Protein AF-A0A183D7D9-F1 (afdb_monomer)

Mean predicted aligned error: 14.36 Å

Foldseek 3Di:
DPPPVVVLVVLLPLVVLLVLLLVLVCVLDVPPNPDPVVSVVSVCLCVPPCNSPNSSVLVVCCVVPNDVVSSVVSSVSVVVSVVVVPPPPPPPVVPPPDDDPPDDPPPDDDD

Sequence (111 aa):
MTSFFSWLFTSFTNNTGRQMVGNYLEKIDPSSARSASRRALIDEFVAETLRPDGLFLLRLVQANSGDIVTCELIATLWRRFYAARIPPSYITEPLLPAK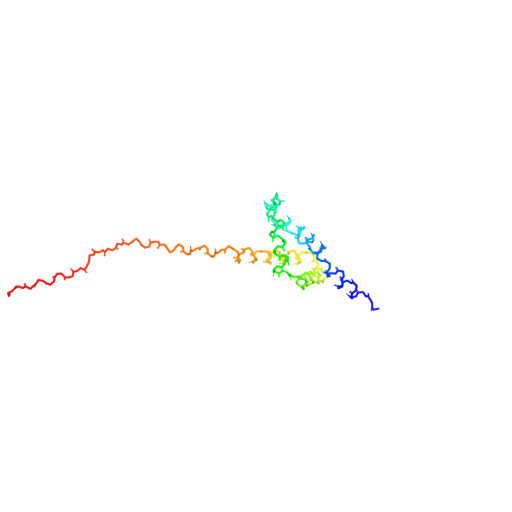DKRMAPVIESGL

Structure (mmCIF, N/CA/C/O backbone):
data_AF-A0A183D7D9-F1
#
_entry.id   AF-A0A183D7D9-F1
#
loop_
_atom_site.group_PDB
_atom_site.id
_atom_site.type_symbol
_atom_site.label_atom_id
_atom_site.label_alt_id
_atom_site.label_comp_id
_atom_site.label_asym_id
_atom_site.label_entity_id
_atom_site.label_seq_id
_atom_site.pdbx_PDB_ins_code
_atom_site.Cartn_x
_atom_site.Cartn_y
_atom_site.Cartn_z
_atom_site.occupancy
_atom_site.B_iso_or_equiv
_atom_site.auth_seq_id
_atom_site.auth_comp_id
_atom_site.auth_asym_id
_atom_site.auth_atom_id
_atom_site.pdbx_PDB_model_num
ATOM 1 N N . MET A 1 1 ? 27.851 6.087 -8.304 1.00 49.09 1 MET A N 1
ATOM 2 C CA . MET A 1 1 ? 27.263 5.227 -7.251 1.00 49.09 1 MET A CA 1
ATOM 3 C C . MET A 1 1 ? 26.367 6.065 -6.331 1.00 49.09 1 MET A C 1
ATOM 5 O O . MET A 1 1 ? 26.698 6.269 -5.175 1.00 49.09 1 MET A O 1
ATOM 9 N N . THR A 1 2 ? 25.248 6.596 -6.833 1.00 47.53 2 THR A N 1
ATOM 10 C CA . THR A 1 2 ? 24.351 7.488 -6.055 1.00 47.53 2 THR A CA 1
ATOM 11 C C . THR A 1 2 ? 22.869 7.234 -6.367 1.00 47.53 2 THR A C 1
ATOM 13 O O . THR A 1 2 ? 22.026 8.116 -6.229 1.00 47.53 2 THR A O 1
ATOM 16 N N . SER A 1 3 ? 22.531 6.018 -6.806 1.00 61.59 3 SER A N 1
ATOM 17 C CA . SER A 1 3 ? 21.162 5.675 -7.227 1.00 61.59 3 SER A CA 1
ATOM 18 C C . SER A 1 3 ? 20.417 4.837 -6.188 1.00 61.59 3 SER A C 1
ATOM 20 O O . SER A 1 3 ? 19.252 5.097 -5.922 1.00 61.59 3 SER A O 1
ATOM 22 N N . PHE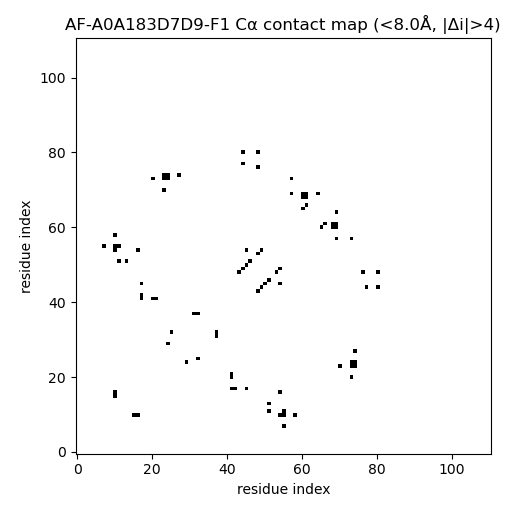 A 1 4 ? 21.080 3.877 -5.534 1.00 59.91 4 PHE A N 1
ATOM 23 C CA . PHE A 1 4 ? 20.411 3.024 -4.544 1.00 59.91 4 PHE A CA 1
ATOM 24 C C . PHE A 1 4 ? 19.810 3.835 -3.395 1.00 59.91 4 PHE A C 1
ATOM 26 O O . PHE A 1 4 ? 18.649 3.643 -3.062 1.00 59.91 4 PHE A O 1
ATOM 33 N N . PHE A 1 5 ? 20.559 4.797 -2.851 1.00 59.00 5 PHE A N 1
ATOM 34 C CA . PHE A 1 5 ? 20.089 5.609 -1.730 1.00 59.00 5 PHE A CA 1
ATOM 35 C C . PHE A 1 5 ? 19.029 6.642 -2.121 1.00 59.00 5 PHE A C 1
ATOM 37 O O . PHE A 1 5 ? 18.149 6.917 -1.319 1.00 59.00 5 PHE A O 1
ATOM 44 N N . SER A 1 6 ? 19.054 7.182 -3.343 1.00 59.16 6 SER A N 1
ATOM 45 C CA . SER A 1 6 ? 18.041 8.145 -3.802 1.00 59.16 6 SER A CA 1
ATOM 46 C C . SER A 1 6 ? 16.692 7.472 -4.082 1.00 59.16 6 SER A C 1
ATOM 48 O O . SER A 1 6 ? 15.647 8.032 -3.744 1.00 59.16 6 SER A O 1
ATOM 50 N N . TRP A 1 7 ? 16.699 6.231 -4.578 1.00 54.84 7 TRP A 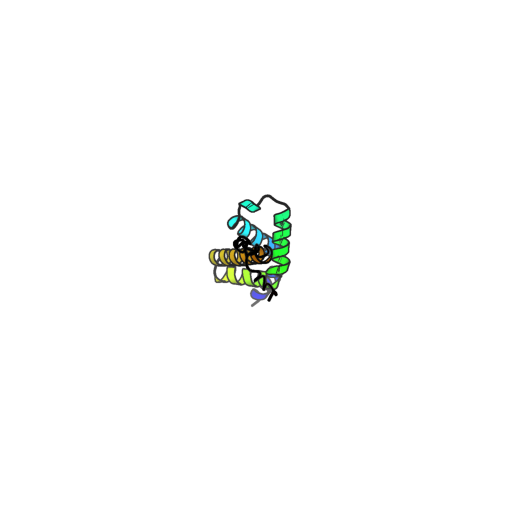N 1
ATOM 51 C CA . TRP A 1 7 ? 15.499 5.388 -4.628 1.00 54.84 7 TRP A CA 1
ATOM 52 C C . TRP A 1 7 ? 15.066 4.905 -3.240 1.00 54.84 7 TRP A C 1
ATOM 54 O O . TRP A 1 7 ? 13.875 4.934 -2.943 1.00 54.84 7 TRP A O 1
ATOM 64 N N . LEU A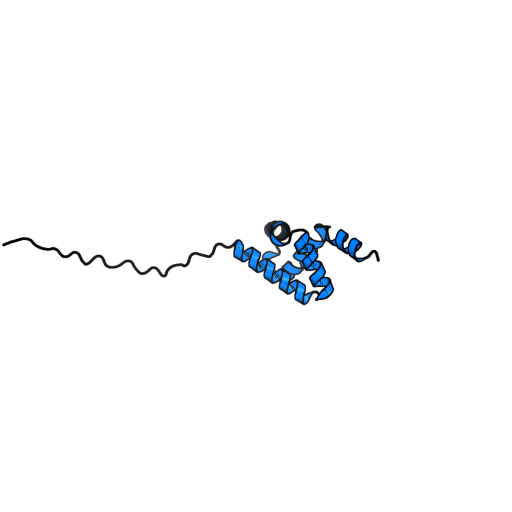 1 8 ? 16.009 4.540 -2.365 1.00 61.69 8 LEU A N 1
ATOM 65 C CA . LEU A 1 8 ? 15.736 4.141 -0.978 1.00 61.69 8 LEU A CA 1
ATOM 66 C C . LEU A 1 8 ? 15.042 5.265 -0.189 1.00 61.69 8 LEU A C 1
ATOM 68 O O . LEU A 1 8 ? 14.056 5.018 0.499 1.00 61.69 8 LEU A O 1
ATOM 72 N N . PHE A 1 9 ? 15.495 6.511 -0.355 1.00 57.84 9 PHE A N 1
ATOM 73 C CA . PHE A 1 9 ? 14.906 7.688 0.291 1.00 57.84 9 PHE A CA 1
ATOM 74 C C . PHE A 1 9 ? 13.575 8.109 -0.343 1.00 57.84 9 PHE A C 1
ATOM 76 O O . PHE A 1 9 ? 12.646 8.503 0.357 1.00 57.84 9 PHE A O 1
ATOM 83 N N . THR A 1 10 ? 13.435 7.966 -1.665 1.00 59.09 10 THR A N 1
ATOM 84 C CA . THR A 1 10 ? 12.143 8.157 -2.347 1.00 59.09 10 THR A CA 1
ATOM 85 C C . THR A 1 10 ? 11.119 7.123 -1.874 1.00 59.09 10 THR A C 1
ATOM 87 O O . THR A 1 10 ? 9.953 7.454 -1.662 1.00 59.09 10 THR A O 1
ATOM 90 N N . SER A 1 11 ? 11.553 5.886 -1.622 1.00 52.00 11 SER A N 1
ATOM 91 C CA . SER A 1 11 ? 10.716 4.813 -1.081 1.00 52.00 11 SER A CA 1
ATOM 92 C C . SER A 1 11 ? 10.252 5.077 0.356 1.00 52.00 11 SER A C 1
ATOM 94 O O . SER A 1 11 ? 9.238 4.524 0.774 1.00 52.00 11 SER A O 1
ATOM 96 N N . PHE A 1 12 ? 10.938 5.966 1.081 1.00 56.66 12 PHE A N 1
ATOM 97 C CA . PHE A 1 12 ? 10.544 6.454 2.405 1.00 56.66 12 PHE A CA 1
ATOM 98 C C . PHE A 1 12 ? 9.329 7.405 2.362 1.00 56.66 12 PHE A C 1
ATOM 100 O O . PHE A 1 12 ? 8.726 7.699 3.395 1.00 56.66 12 PHE A O 1
ATOM 107 N N . THR A 1 13 ? 8.918 7.883 1.179 1.00 54.19 13 THR A N 1
ATOM 108 C CA . THR A 1 13 ? 7.721 8.724 1.041 1.00 54.19 13 THR A CA 1
ATOM 109 C C . THR A 1 13 ? 6.446 7.869 1.066 1.00 54.19 13 THR A C 1
ATOM 111 O O . THR A 1 13 ? 5.998 7.312 0.062 1.00 54.19 13 THR A O 1
ATOM 114 N N . ASN A 1 14 ? 5.819 7.796 2.245 1.00 57.28 14 ASN A N 1
ATOM 115 C CA . ASN A 1 14 ? 4.569 7.066 2.529 1.00 57.28 14 ASN A CA 1
ATOM 116 C C . ASN A 1 14 ? 3.439 7.270 1.495 1.00 57.28 14 ASN A C 1
ATOM 118 O O . ASN A 1 14 ? 2.575 6.405 1.332 1.00 57.28 14 ASN A O 1
ATOM 122 N N . ASN A 1 15 ? 3.429 8.397 0.779 1.00 58.72 15 ASN A N 1
ATOM 123 C CA . ASN A 1 15 ? 2.347 8.765 -0.133 1.00 58.72 15 ASN A CA 1
ATOM 124 C C . ASN A 1 15 ? 2.354 7.970 -1.455 1.00 58.72 15 ASN A C 1
ATOM 126 O O . ASN A 1 15 ? 1.299 7.672 -2.015 1.00 58.72 15 ASN A O 1
ATOM 130 N N . THR A 1 16 ? 3.531 7.564 -1.939 1.00 64.00 16 THR A N 1
ATOM 131 C CA . THR A 1 16 ? 3.666 6.760 -3.171 1.00 64.00 16 THR A CA 1
ATOM 132 C C . THR A 1 16 ? 3.344 5.287 -2.903 1.00 64.00 16 THR A C 1
ATOM 134 O O . THR A 1 16 ? 2.834 4.568 -3.763 1.00 64.00 16 THR A O 1
ATOM 137 N N . GLY A 1 17 ? 3.621 4.824 -1.683 1.00 66.38 17 GLY A N 1
ATOM 138 C CA . GLY A 1 17 ? 3.275 3.489 -1.204 1.00 66.38 17 GLY A CA 1
ATOM 139 C C . GLY A 1 17 ? 1.773 3.236 -1.148 1.00 66.38 17 GLY A C 1
ATOM 140 O O . GLY A 1 17 ? 1.287 2.231 -1.664 1.00 66.38 17 GLY A O 1
ATOM 141 N N . ARG A 1 18 ? 1.033 4.199 -0.591 1.00 70.75 18 ARG A N 1
ATOM 142 C CA . ARG A 1 18 ? -0.434 4.167 -0.512 1.00 70.75 18 ARG A CA 1
ATOM 143 C C . ARG A 1 18 ? -1.096 4.078 -1.882 1.00 70.75 18 ARG A C 1
ATOM 145 O O . ARG A 1 18 ? -1.993 3.263 -2.061 1.00 70.75 18 ARG A O 1
ATOM 152 N N . GLN A 1 19 ? -0.626 4.863 -2.851 1.00 73.06 19 GLN A N 1
ATOM 153 C CA . GLN A 1 19 ? -1.148 4.818 -4.222 1.00 73.06 19 GLN A CA 1
ATOM 154 C C . GLN A 1 19 ? -0.891 3.462 -4.885 1.00 73.06 19 GLN A C 1
ATOM 156 O O . GLN A 1 19 ? -1.784 2.901 -5.510 1.00 73.06 19 GLN A O 1
ATOM 161 N N . MET A 1 20 ? 0.302 2.893 -4.692 1.00 73.25 20 MET A N 1
ATOM 162 C CA . MET A 1 20 ? 0.629 1.571 -5.222 1.00 73.25 20 MET A CA 1
ATOM 163 C C . MET A 1 20 ? -0.303 0.500 -4.650 1.00 73.25 20 MET A C 1
ATOM 165 O O . MET A 1 20 ? -0.967 -0.209 -5.401 1.00 73.25 20 MET A O 1
ATOM 169 N N . VAL A 1 21 ? -0.395 0.420 -3.323 1.00 78.25 21 VAL A N 1
ATOM 170 C CA . VAL A 1 21 ? -1.241 -0.555 -2.627 1.00 78.25 21 VAL A CA 1
ATOM 171 C C . VAL A 1 21 ? -2.717 -0.353 -2.981 1.00 78.25 21 VAL A C 1
ATOM 173 O O . VAL A 1 21 ? -3.408 -1.330 -3.254 1.00 78.25 21 VAL A O 1
ATOM 176 N N . GLY A 1 22 ? -3.184 0.895 -3.079 1.00 78.44 22 GLY A N 1
ATOM 177 C CA . GLY A 1 22 ? -4.539 1.235 -3.518 1.00 78.44 22 GLY A CA 1
ATOM 178 C C . GLY A 1 22 ? -4.873 0.709 -4.917 1.00 78.44 22 GLY A C 1
ATOM 179 O O . GLY A 1 22 ? -5.908 0.061 -5.081 1.00 78.44 22 GLY A O 1
ATOM 180 N N . ASN A 1 23 ? -3.969 0.905 -5.883 1.00 78.62 23 ASN A N 1
ATOM 181 C CA . ASN A 1 23 ? -4.130 0.435 -7.263 1.00 78.62 23 ASN A CA 1
ATOM 182 C C . ASN A 1 23 ? -4.117 -1.098 -7.361 1.00 78.62 23 ASN A C 1
ATOM 184 O O . ASN A 1 23 ? -4.864 -1.681 -8.144 1.00 78.62 23 ASN A O 1
ATOM 188 N N . TYR A 1 24 ? -3.278 -1.774 -6.571 1.00 79.44 24 TYR A N 1
ATOM 189 C CA . TYR A 1 24 ? -3.268 -3.239 -6.520 1.00 79.44 24 TYR A CA 1
ATOM 190 C C . TYR A 1 24 ? -4.540 -3.785 -5.874 1.00 79.44 24 TYR A C 1
ATOM 192 O O . TYR A 1 24 ? -5.136 -4.733 -6.378 1.00 79.44 24 TYR A O 1
ATOM 200 N N . LEU A 1 25 ? -5.011 -3.151 -4.804 1.00 76.62 25 LEU A N 1
ATOM 201 C CA . LEU A 1 25 ? -6.231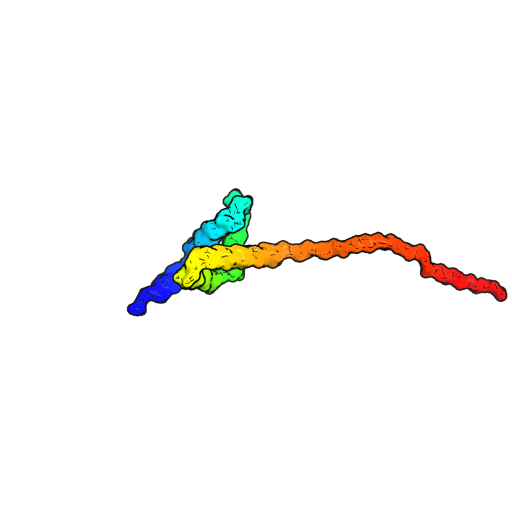 -3.555 -4.112 1.00 76.62 25 LEU A CA 1
ATOM 202 C C . LEU A 1 25 ? -7.489 -3.366 -4.947 1.00 76.62 25 LEU A C 1
ATOM 204 O O . LEU A 1 25 ? -8.448 -4.108 -4.783 1.00 76.62 25 LEU A O 1
ATOM 208 N N . GLU A 1 26 ? -7.506 -2.388 -5.849 1.00 80.12 26 GLU A N 1
ATOM 209 C CA . GLU A 1 26 ? -8.593 -2.220 -6.818 1.00 80.12 26 GLU A CA 1
ATOM 210 C C . GLU A 1 26 ? -8.680 -3.403 -7.785 1.00 80.12 26 GLU A C 1
ATOM 212 O O . GLU A 1 26 ? -9.777 -3.846 -8.111 1.00 80.12 26 GLU A O 1
ATOM 217 N N . LYS A 1 27 ? -7.531 -3.974 -8.163 1.00 76.62 27 LYS A N 1
ATOM 218 C CA . LYS A 1 27 ? -7.465 -5.169 -9.014 1.00 76.62 27 LYS A CA 1
ATOM 219 C C . LYS A 1 27 ? -7.846 -6.452 -8.271 1.00 76.62 27 LYS A C 1
ATOM 221 O O . LYS A 1 27 ? -8.390 -7.361 -8.886 1.00 76.62 27 LYS A O 1
ATOM 226 N N . ILE A 1 28 ? -7.532 -6.541 -6.977 1.00 72.06 28 ILE A N 1
ATOM 227 C CA . ILE A 1 28 ? -7.740 -7.751 -6.165 1.00 72.06 28 ILE A CA 1
ATOM 228 C C . ILE A 1 28 ? -9.189 -7.856 -5.674 1.00 72.06 28 ILE A C 1
ATOM 230 O O . ILE A 1 28 ? -9.752 -8.947 -5.667 1.00 72.06 28 ILE A O 1
ATOM 234 N N . ASP A 1 29 ? -9.790 -6.738 -5.261 1.00 68.94 29 ASP A N 1
ATOM 235 C CA . ASP A 1 29 ? -11.170 -6.700 -4.786 1.00 68.94 29 ASP A CA 1
ATOM 236 C C . ASP A 1 29 ? -11.891 -5.424 -5.274 1.00 68.94 29 ASP A C 1
ATOM 238 O O . ASP A 1 29 ? -11.794 -4.352 -4.655 1.00 68.94 29 ASP A O 1
ATOM 242 N N . PRO A 1 30 ? -12.633 -5.526 -6.393 1.00 66.31 30 PRO A N 1
ATOM 243 C CA . PRO A 1 30 ? -13.399 -4.412 -6.941 1.00 66.31 30 PRO A CA 1
ATOM 244 C C . PRO A 1 30 ? -14.681 -4.120 -6.141 1.00 66.31 30 PRO A C 1
ATOM 246 O O . PRO A 1 30 ? -15.232 -3.024 -6.248 1.00 66.31 30 PRO A O 1
ATOM 249 N N . SER A 1 31 ? -15.158 -5.057 -5.310 1.00 58.09 31 SER A N 1
ATOM 250 C CA . SER A 1 31 ? -16.421 -4.915 -4.568 1.00 58.09 31 SER A CA 1
ATOM 251 C C . SER A 1 31 ? -16.312 -3.963 -3.369 1.00 58.09 31 SER A C 1
ATOM 253 O O . SER A 1 31 ? -17.288 -3.316 -2.986 1.00 58.09 31 SER A O 1
ATOM 255 N N . SER A 1 32 ? -15.103 -3.776 -2.835 1.00 53.16 32 SER A N 1
ATOM 256 C CA . SER A 1 32 ? -14.815 -2.855 -1.729 1.00 53.16 32 SER A CA 1
ATOM 257 C C . SER A 1 32 ? -14.527 -1.405 -2.166 1.00 53.16 32 SER A C 1
ATOM 259 O O . SER A 1 32 ? -14.327 -0.536 -1.317 1.00 53.16 32 SER A O 1
ATOM 261 N N . ALA A 1 33 ? -14.512 -1.098 -3.470 1.00 53.84 33 ALA A N 1
ATOM 262 C CA . ALA A 1 33 ? -13.962 0.143 -4.042 1.00 53.84 33 ALA A CA 1
ATOM 263 C C . ALA A 1 33 ? -14.728 1.453 -3.736 1.00 53.84 33 ALA A C 1
ATOM 265 O O . ALA A 1 33 ? -14.203 2.537 -3.980 1.00 53.84 33 ALA A O 1
ATOM 266 N N . ARG A 1 34 ? -15.951 1.399 -3.189 1.00 57.66 34 ARG A N 1
ATOM 267 C CA . ARG A 1 34 ? -16.858 2.569 -3.104 1.00 57.66 34 ARG A CA 1
ATOM 268 C C . ARG A 1 34 ? -16.981 3.23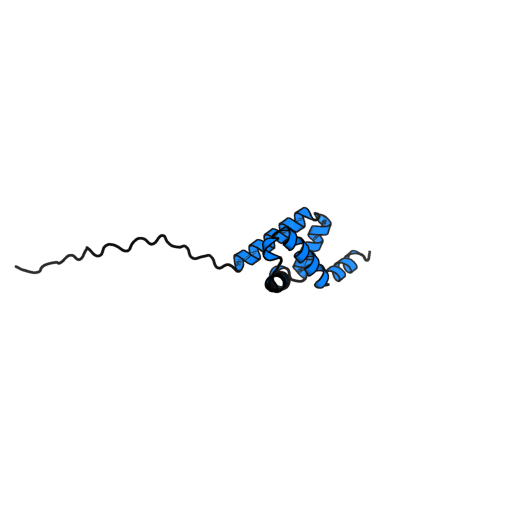1 -1.722 1.00 57.66 34 ARG A C 1
ATOM 270 O O . ARG A 1 34 ? -17.653 4.253 -1.624 1.00 57.66 34 ARG A O 1
ATOM 277 N N . SER A 1 35 ? -16.372 2.695 -0.660 1.00 62.56 35 SER A N 1
ATOM 278 C CA . SER A 1 35 ? -16.618 3.170 0.716 1.00 62.56 35 SER A CA 1
ATOM 279 C C . SER A 1 35 ? -15.466 3.996 1.306 1.00 62.56 35 SER A C 1
ATOM 281 O O . SER A 1 35 ? -14.300 3.625 1.186 1.00 62.56 35 SER A O 1
ATOM 283 N N . ALA A 1 36 ? -15.781 5.076 2.036 1.00 67.75 36 ALA A N 1
ATOM 284 C CA . ALA A 1 36 ? -14.812 5.830 2.842 1.00 67.75 36 ALA A CA 1
ATOM 285 C C . ALA A 1 36 ? -14.080 4.940 3.866 1.00 67.75 36 ALA A C 1
ATOM 287 O O . ALA A 1 36 ? -12.908 5.187 4.163 1.00 67.75 36 ALA A O 1
ATOM 288 N N . SER A 1 37 ? -14.735 3.865 4.317 1.00 71.38 37 SER A N 1
ATOM 289 C CA . SER A 1 37 ? -14.167 2.828 5.180 1.00 71.38 37 SER A CA 1
ATOM 290 C C . SER A 1 37 ? -12.982 2.099 4.532 1.00 71.38 37 SER A C 1
ATOM 292 O O . SER A 1 37 ? -12.071 1.688 5.242 1.00 71.38 37 SER A O 1
ATOM 294 N N . ARG A 1 38 ? -12.923 1.999 3.190 1.00 74.19 38 ARG A N 1
ATOM 295 C CA . ARG A 1 38 ? -11.794 1.376 2.473 1.00 74.19 38 ARG A CA 1
ATOM 296 C C . ARG A 1 38 ? -10.500 2.147 2.673 1.00 74.19 38 ARG A C 1
ATOM 298 O O . ARG A 1 38 ? -9.470 1.533 2.903 1.00 74.19 38 ARG A O 1
ATOM 305 N N . ARG A 1 39 ? -10.531 3.481 2.591 1.00 74.50 39 ARG A N 1
ATOM 306 C CA . ARG A 1 39 ? -9.312 4.290 2.773 1.00 74.50 39 ARG A CA 1
ATOM 307 C C . ARG A 1 39 ? -8.767 4.140 4.185 1.00 74.50 39 ARG A C 1
ATOM 309 O O . ARG A 1 39 ? -7.575 3.944 4.329 1.00 74.50 39 ARG A O 1
ATOM 316 N N . ALA A 1 40 ? -9.639 4.145 5.193 1.00 81.81 40 ALA A N 1
ATOM 317 C CA . ALA A 1 40 ? -9.228 3.900 6.572 1.00 81.81 40 ALA A CA 1
ATOM 318 C C . ALA A 1 40 ? -8.582 2.512 6.732 1.00 81.81 40 ALA A C 1
ATOM 320 O O . ALA A 1 40 ? -7.535 2.394 7.354 1.00 81.81 40 ALA A O 1
ATOM 321 N N . LEU A 1 41 ? -9.147 1.483 6.097 1.00 82.75 41 LEU A N 1
ATOM 322 C CA . LEU A 1 41 ? -8.645 0.112 6.195 1.00 82.75 41 LEU A CA 1
ATOM 323 C C . LEU A 1 41 ? -7.348 -0.122 5.400 1.00 82.75 41 LEU A C 1
ATOM 325 O O . LEU A 1 41 ? -6.480 -0.875 5.829 1.00 82.75 41 LEU A O 1
ATOM 329 N N . ILE A 1 42 ? -7.184 0.548 4.255 1.00 82.50 42 ILE A N 1
ATOM 330 C CA . ILE A 1 42 ? -5.916 0.588 3.511 1.00 82.50 42 ILE A CA 1
ATOM 331 C C . ILE A 1 42 ? -4.856 1.326 4.324 1.00 82.50 42 ILE A C 1
ATOM 333 O O . ILE A 1 42 ? -3.714 0.881 4.390 1.00 82.50 42 ILE A O 1
ATOM 337 N N . ASP A 1 43 ? -5.228 2.436 4.951 1.00 83.62 43 ASP A N 1
ATOM 338 C CA . ASP A 1 43 ? -4.329 3.224 5.784 1.00 83.62 43 ASP A CA 1
ATOM 339 C C . ASP A 1 43 ? -3.844 2.422 6.987 1.00 83.62 43 ASP A C 1
ATOM 341 O O . ASP A 1 43 ? -2.656 2.450 7.299 1.00 83.62 43 ASP A O 1
ATOM 345 N N . GLU A 1 44 ? -4.743 1.662 7.603 1.00 86.62 44 GLU A N 1
ATOM 346 C CA . GLU A 1 44 ? -4.454 0.745 8.698 1.00 86.62 44 GLU A CA 1
ATOM 347 C C . GLU A 1 44 ? -3.591 -0.435 8.233 1.00 86.62 44 GLU A C 1
ATOM 349 O O . GLU A 1 44 ? -2.591 -0.756 8.867 1.00 86.62 44 GLU A O 1
ATOM 354 N N . PHE A 1 45 ? -3.878 -1.026 7.071 1.00 86.50 45 PHE A N 1
ATOM 355 C CA . PHE A 1 45 ? -3.025 -2.057 6.473 1.00 86.50 45 PHE A CA 1
ATOM 356 C C . PHE A 1 45 ? -1.605 -1.548 6.205 1.00 86.50 45 PHE A C 1
ATOM 358 O O . PHE A 1 45 ? -0.620 -2.207 6.550 1.00 86.50 45 PHE A O 1
ATOM 365 N N . VAL A 1 46 ? -1.486 -0.352 5.630 1.00 86.19 46 VAL A N 1
ATOM 366 C CA . VAL A 1 46 ? -0.195 0.282 5.365 1.00 86.19 46 VAL A CA 1
ATOM 367 C C . VAL A 1 46 ? 0.531 0.603 6.673 1.00 86.19 46 VAL A C 1
ATOM 369 O O . VAL A 1 46 ? 1.729 0.347 6.769 1.00 86.19 46 VAL A O 1
ATOM 372 N N . ALA A 1 47 ? -0.165 1.130 7.680 1.00 84.69 47 ALA A N 1
ATOM 373 C CA . ALA A 1 47 ? 0.437 1.527 8.949 1.00 84.69 47 ALA A CA 1
ATOM 374 C C . ALA A 1 47 ? 0.828 0.332 9.832 1.00 84.69 47 ALA A C 1
ATOM 376 O O . ALA A 1 47 ? 1.900 0.345 10.433 1.00 84.69 47 ALA A O 1
ATOM 377 N N . GLU A 1 48 ? -0.007 -0.703 9.908 1.00 84.62 48 GLU A N 1
ATOM 378 C CA . GLU A 1 48 ? 0.196 -1.822 10.830 1.00 84.62 48 GLU A CA 1
ATOM 379 C C . GLU A 1 48 ? 0.956 -2.990 10.208 1.00 84.62 48 GLU A C 1
ATOM 381 O O . GLU A 1 48 ? 1.852 -3.543 10.853 1.00 84.62 48 GLU A O 1
ATOM 386 N N . THR A 1 49 ? 0.602 -3.366 8.972 1.00 81.62 49 THR A N 1
ATOM 387 C CA . THR A 1 49 ? 1.128 -4.576 8.317 1.00 81.62 49 THR A CA 1
ATOM 388 C C . THR A 1 49 ? 2.377 -4.288 7.512 1.00 81.62 49 THR A C 1
ATOM 390 O O . THR A 1 49 ? 3.355 -5.022 7.622 1.00 81.62 49 THR A O 1
ATOM 393 N N . LEU A 1 50 ? 2.351 -3.239 6.687 1.00 84.25 50 LEU A N 1
ATOM 394 C CA . LEU A 1 50 ? 3.487 -2.926 5.826 1.00 84.25 50 LEU A CA 1
ATOM 395 C C . LEU A 1 50 ? 4.537 -2.113 6.566 1.00 84.25 50 LEU A C 1
ATOM 397 O O . LEU A 1 50 ? 5.703 -2.494 6.546 1.00 84.25 50 LEU A O 1
ATOM 401 N N . ARG A 1 51 ? 4.143 -1.024 7.236 1.00 84.06 51 ARG A N 1
ATOM 402 C CA . ARG A 1 51 ? 5.073 -0.040 7.815 1.00 84.06 51 ARG A CA 1
ATOM 403 C C . ARG A 1 51 ? 6.020 0.526 6.728 1.00 84.06 51 ARG A C 1
ATOM 405 O O . ARG A 1 51 ? 5.974 0.095 5.572 1.00 84.06 51 ARG A O 1
ATOM 412 N N . PRO A 1 52 ? 6.870 1.520 7.036 1.00 79.31 52 PRO A N 1
ATOM 413 C CA . PRO A 1 52 ? 7.828 2.037 6.054 1.00 79.31 52 PRO A CA 1
ATOM 414 C C . PRO A 1 52 ? 8.751 0.942 5.488 1.00 79.31 52 PRO A C 1
ATOM 416 O O . PRO A 1 52 ? 8.996 0.899 4.282 1.00 79.31 52 PRO A O 1
ATOM 419 N N . ASP A 1 53 ? 9.177 -0.002 6.333 1.00 80.75 53 ASP A N 1
ATOM 420 C CA . ASP A 1 53 ? 10.109 -1.069 5.950 1.00 80.75 53 ASP A CA 1
ATOM 421 C C . ASP A 1 53 ? 9.478 -2.102 5.002 1.00 80.75 53 ASP A C 1
ATOM 423 O O . ASP A 1 53 ? 10.074 -2.471 3.991 1.00 80.75 53 ASP A O 1
ATOM 427 N N . GLY A 1 54 ? 8.247 -2.553 5.264 1.00 86.31 54 GLY A N 1
ATOM 428 C CA . GLY A 1 54 ? 7.557 -3.502 4.384 1.00 86.31 54 GLY A CA 1
ATOM 429 C C . GLY A 1 54 ? 7.132 -2.871 3.060 1.00 86.31 54 GLY A C 1
ATOM 430 O O . GLY A 1 54 ? 7.123 -3.547 2.033 1.00 86.31 54 GLY A O 1
ATOM 431 N N . LEU A 1 55 ? 6.863 -1.563 3.041 1.00 84.06 55 LEU A N 1
ATOM 432 C CA . LEU A 1 55 ? 6.681 -0.802 1.804 1.00 84.06 55 LEU A CA 1
ATOM 433 C C . LEU A 1 55 ? 7.949 -0.781 0.947 1.00 84.06 55 LEU A C 1
ATOM 435 O O . LEU A 1 55 ? 7.870 -0.982 -0.267 1.00 84.06 55 LEU A O 1
ATOM 439 N N . PHE A 1 56 ? 9.110 -0.585 1.572 1.00 82.62 56 PHE A N 1
ATOM 440 C CA . PHE A 1 56 ? 10.396 -0.700 0.892 1.00 82.62 56 PHE A CA 1
ATOM 441 C C . PHE A 1 56 ? 10.622 -2.114 0.340 1.00 82.62 56 PHE A C 1
ATOM 443 O O . PHE A 1 56 ? 10.973 -2.263 -0.831 1.00 82.62 56 PHE A O 1
ATOM 450 N N . LEU A 1 57 ? 10.348 -3.157 1.128 1.00 87.00 57 LEU A N 1
ATOM 451 C CA . LEU A 1 57 ? 10.475 -4.540 0.662 1.00 87.00 57 LEU A CA 1
ATOM 452 C C . LEU A 1 57 ? 9.539 -4.841 -0.516 1.00 87.00 57 LEU A C 1
ATOM 454 O O . LEU A 1 57 ? 9.970 -5.459 -1.486 1.00 87.00 57 LEU A O 1
ATOM 458 N N . LEU A 1 58 ? 8.294 -4.357 -0.495 1.00 87.94 58 LEU A N 1
ATOM 459 C CA . LEU A 1 58 ? 7.376 -4.503 -1.630 1.00 87.94 58 LEU A CA 1
ATOM 460 C C . LEU A 1 58 ? 7.917 -3.844 -2.904 1.00 87.94 58 LEU A C 1
ATOM 462 O O . LEU A 1 58 ? 7.782 -4.410 -3.988 1.00 87.94 58 LEU A O 1
ATOM 466 N N . ARG A 1 59 ? 8.544 -2.669 -2.785 1.00 82.38 59 ARG A N 1
ATOM 467 C CA . ARG A 1 59 ? 9.190 -1.976 -3.912 1.00 82.38 59 ARG A CA 1
ATOM 468 C C . ARG A 1 59 ? 10.408 -2.731 -4.423 1.00 82.38 59 ARG A C 1
ATOM 470 O O . ARG A 1 59 ? 10.598 -2.821 -5.633 1.00 82.38 59 ARG A O 1
ATOM 477 N N . LEU A 1 60 ? 11.200 -3.305 -3.522 1.00 84.81 60 LEU A N 1
ATOM 478 C CA . LEU A 1 60 ? 12.340 -4.138 -3.885 1.00 84.81 60 LEU A CA 1
ATOM 479 C C . LEU A 1 60 ? 11.882 -5.389 -4.646 1.00 84.81 60 LEU A C 1
ATOM 481 O O . LEU A 1 60 ? 12.446 -5.706 -5.690 1.00 84.81 60 LEU A O 1
ATOM 485 N N . VAL A 1 61 ? 10.830 -6.062 -4.174 1.00 87.56 61 VAL A N 1
ATOM 486 C CA . VAL A 1 61 ? 10.237 -7.213 -4.871 1.00 87.56 61 VAL A CA 1
ATOM 487 C C . VAL A 1 61 ? 9.698 -6.795 -6.238 1.00 87.56 61 VAL A C 1
ATOM 489 O O . VAL A 1 61 ? 9.986 -7.463 -7.223 1.00 87.56 61 VAL A O 1
ATOM 492 N N . GLN A 1 62 ? 9.006 -5.657 -6.337 1.00 85.12 62 GLN A N 1
ATOM 493 C CA . GLN A 1 62 ? 8.517 -5.140 -7.621 1.00 85.12 62 GLN A CA 1
ATOM 494 C C . GLN A 1 62 ? 9.649 -4.901 -8.621 1.00 85.12 62 GLN A C 1
ATOM 496 O O . GLN A 1 62 ? 9.547 -5.304 -9.777 1.00 85.12 62 GLN A O 1
ATOM 501 N N . ALA A 1 63 ? 10.749 -4.297 -8.171 1.00 84.00 63 ALA A N 1
ATOM 502 C CA . ALA A 1 63 ? 11.898 -4.013 -9.022 1.00 84.00 63 ALA A CA 1
ATOM 503 C C . ALA A 1 63 ? 12.623 -5.281 -9.510 1.00 84.00 63 ALA A C 1
ATOM 505 O O . ALA A 1 63 ? 13.183 -5.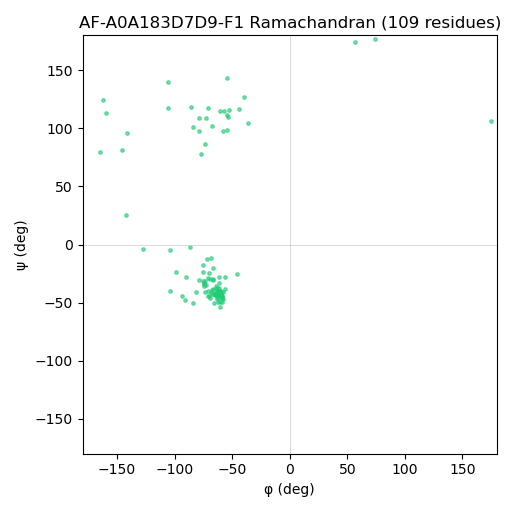270 -10.602 1.00 84.00 63 ALA A O 1
ATOM 506 N N . ASN A 1 64 ? 12.618 -6.362 -8.722 1.00 87.38 64 ASN A N 1
ATOM 507 C CA . ASN A 1 64 ? 13.351 -7.594 -9.043 1.00 87.38 64 ASN A CA 1
ATOM 508 C C . ASN A 1 64 ? 12.482 -8.693 -9.674 1.00 87.38 64 ASN A C 1
ATOM 510 O O . ASN A 1 64 ? 13.010 -9.576 -10.343 1.00 87.38 64 ASN A O 1
ATOM 514 N N . SER A 1 65 ? 11.170 -8.681 -9.444 1.00 90.12 65 SER A N 1
ATOM 515 C CA . SER A 1 65 ? 10.260 -9.780 -9.809 1.00 90.12 65 SER A CA 1
ATOM 516 C C . SER A 1 65 ? 9.058 -9.333 -10.643 1.00 90.12 65 SER A C 1
ATOM 518 O O . SER A 1 65 ? 8.287 -10.172 -11.108 1.00 90.12 65 SER 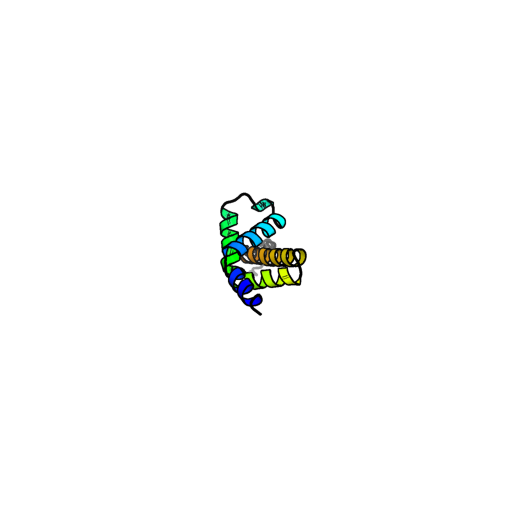A O 1
ATOM 520 N N . GLY A 1 66 ? 8.913 -8.026 -10.873 1.00 87.94 66 GLY A N 1
ATOM 521 C CA . GLY A 1 66 ? 7.840 -7.455 -11.677 1.00 87.94 66 GLY A CA 1
ATOM 522 C C . GLY A 1 66 ? 6.474 -7.454 -10.987 1.00 87.94 66 GLY A C 1
ATOM 523 O O . GLY A 1 66 ? 6.284 -7.946 -9.874 1.00 87.94 66 GLY A O 1
ATOM 524 N N . ASP A 1 67 ? 5.492 -6.883 -11.683 1.00 85.44 67 ASP A N 1
ATOM 525 C CA . ASP A 1 67 ? 4.193 -6.531 -11.100 1.00 85.44 67 ASP A CA 1
ATOM 526 C C . ASP A 1 67 ? 3.315 -7.733 -10.729 1.00 85.44 67 ASP A C 1
ATOM 528 O O . ASP A 1 67 ? 2.531 -7.639 -9.786 1.00 85.44 67 ASP A O 1
ATOM 532 N N . ILE A 1 68 ? 3.424 -8.865 -11.437 1.00 89.44 68 ILE A N 1
ATOM 533 C CA . ILE A 1 68 ? 2.583 -10.051 -11.181 1.00 89.44 68 ILE A CA 1
ATOM 534 C C . ILE A 1 68 ? 2.894 -10.630 -9.797 1.00 89.44 68 ILE A C 1
ATOM 536 O O . ILE A 1 68 ? 1.987 -10.812 -8.984 1.00 89.44 68 ILE A O 1
ATOM 540 N N . VAL A 1 69 ? 4.179 -10.846 -9.506 1.00 91.06 69 VAL A N 1
ATOM 541 C CA . VAL A 1 69 ? 4.638 -11.391 -8.220 1.00 91.06 69 VAL A CA 1
ATOM 542 C C . VAL A 1 69 ? 4.314 -10.422 -7.083 1.00 91.06 69 VAL A C 1
ATOM 544 O O . VAL A 1 69 ? 3.814 -10.827 -6.033 1.00 91.06 69 VAL A O 1
ATOM 547 N N . THR A 1 70 ? 4.528 -9.121 -7.292 1.00 89.38 70 THR A N 1
ATOM 548 C CA . THR A 1 70 ? 4.174 -8.093 -6.304 1.00 89.38 70 THR A CA 1
ATOM 549 C C . THR A 1 70 ? 2.674 -8.038 -6.035 1.00 89.38 70 THR A C 1
ATOM 551 O O . THR A 1 70 ? 2.271 -7.908 -4.879 1.00 89.38 70 THR A O 1
ATOM 554 N N . CYS A 1 71 ? 1.842 -8.164 -7.071 1.00 87.75 71 CYS A N 1
ATOM 555 C CA . CYS A 1 71 ? 0.389 -8.202 -6.933 1.00 87.75 71 CYS A CA 1
ATOM 556 C C . CYS A 1 71 ? -0.050 -9.365 -6.035 1.00 87.75 71 CYS A C 1
ATOM 558 O O . CYS A 1 71 ? -0.794 -9.163 -5.075 1.00 87.75 71 CYS A O 1
ATOM 560 N N . GLU A 1 72 ? 0.455 -10.572 -6.302 1.00 90.38 72 GLU A N 1
ATOM 561 C CA . GLU A 1 72 ? 0.118 -11.770 -5.530 1.00 90.38 72 GLU A CA 1
ATOM 562 C C . GLU A 1 72 ? 0.595 -11.676 -4.072 1.00 90.38 72 GLU A C 1
ATOM 564 O O . GLU A 1 72 ? -0.124 -12.063 -3.140 1.00 90.38 72 GLU A O 1
ATOM 569 N N . LEU A 1 73 ? 1.774 -11.091 -3.851 1.00 92.69 73 LEU A N 1
ATOM 570 C CA . LEU A 1 73 ? 2.299 -10.830 -2.515 1.00 92.69 73 LEU A CA 1
ATOM 571 C C . LEU A 1 73 ? 1.394 -9.866 -1.734 1.00 92.69 73 LEU A C 1
ATOM 573 O O . LEU A 1 73 ? 0.990 -10.180 -0.612 1.00 92.69 73 LEU A O 1
ATOM 577 N N . ILE A 1 74 ? 1.018 -8.730 -2.332 1.00 90.44 74 ILE A N 1
ATOM 578 C CA . ILE A 1 74 ? 0.099 -7.759 -1.714 1.00 90.44 74 ILE A CA 1
ATOM 579 C C . ILE A 1 74 ? -1.256 -8.415 -1.428 1.00 90.44 74 ILE A C 1
ATOM 581 O O . ILE A 1 74 ? -1.783 -8.263 -0.326 1.00 90.44 74 ILE A O 1
ATOM 585 N N . ALA A 1 75 ? -1.794 -9.203 -2.363 1.00 89.12 75 ALA A N 1
ATOM 586 C CA . ALA A 1 75 ? -3.052 -9.928 -2.182 1.00 89.12 75 ALA A CA 1
ATOM 587 C C . ALA A 1 75 ? -2.994 -10.928 -1.021 1.00 89.12 75 ALA A C 1
ATOM 589 O O . ALA A 1 75 ? -3.966 -11.113 -0.286 1.00 89.12 75 ALA A O 1
ATOM 590 N N . THR A 1 76 ? -1.856 -11.593 -0.842 1.00 91.25 76 THR A N 1
ATOM 591 C CA . THR A 1 76 ? -1.647 -12.546 0.251 1.00 91.25 76 THR A CA 1
ATOM 592 C C . THR A 1 76 ? -1.548 -11.837 1.598 1.00 91.25 76 THR A C 1
ATOM 594 O O . THR A 1 76 ? -2.193 -12.262 2.558 1.00 91.25 76 THR A O 1
ATOM 597 N N . LEU A 1 77 ? -0.803 -10.732 1.669 1.00 91.38 77 LEU A N 1
ATOM 598 C CA . LEU A 1 77 ? -0.706 -9.906 2.875 1.00 91.38 77 LEU A CA 1
ATOM 599 C C . LEU A 1 77 ? -2.065 -9.315 3.261 1.00 91.38 77 LEU A C 1
ATOM 601 O O . LEU A 1 77 ? -2.449 -9.377 4.426 1.00 91.38 77 LEU A O 1
ATOM 605 N N . TRP A 1 78 ? -2.820 -8.818 2.283 1.00 88.25 78 TRP A N 1
ATOM 606 C CA . TRP A 1 78 ? -4.162 -8.285 2.493 1.00 88.25 78 TRP A CA 1
ATOM 607 C C . TRP A 1 78 ? -5.120 -9.341 3.046 1.00 88.25 78 TRP A C 1
ATOM 609 O O . TRP A 1 78 ? -5.749 -9.123 4.076 1.00 88.25 78 TRP A O 1
ATOM 619 N N . ARG A 1 79 ? -5.183 -10.533 2.439 1.00 87.50 79 ARG A N 1
ATOM 620 C CA . ARG A 1 79 ? -6.029 -11.629 2.947 1.00 87.50 79 ARG A CA 1
ATOM 621 C C . ARG A 1 79 ? -5.675 -12.015 4.382 1.00 87.50 79 ARG A C 1
ATOM 623 O O . ARG A 1 79 ? -6.575 -12.229 5.187 1.00 87.50 79 ARG A O 1
ATOM 630 N N . ARG A 1 80 ? -4.381 -12.065 4.720 1.00 88.44 80 ARG A N 1
ATOM 631 C CA . ARG A 1 80 ? -3.924 -12.334 6.095 1.00 88.44 80 ARG A CA 1
ATOM 632 C C . ARG A 1 80 ? -4.336 -11.229 7.066 1.00 88.44 80 ARG A C 1
ATOM 634 O O . ARG A 1 80 ? -4.804 -11.535 8.155 1.00 88.44 80 ARG A O 1
ATOM 641 N N . PHE A 1 81 ? -4.210 -9.968 6.661 1.00 87.75 81 PHE A N 1
ATOM 642 C CA . PHE A 1 81 ? -4.649 -8.814 7.445 1.00 87.75 81 PHE A CA 1
ATOM 643 C C . PHE A 1 81 ? -6.157 -8.841 7.740 1.00 87.75 81 PHE A C 1
ATOM 645 O O . PHE A 1 81 ? -6.561 -8.554 8.867 1.00 87.75 81 PHE A O 1
ATOM 652 N N . TYR A 1 82 ? -6.980 -9.243 6.765 1.00 84.00 82 TYR A N 1
ATOM 653 C CA . TYR A 1 82 ? -8.422 -9.435 6.963 1.00 84.00 82 TYR A CA 1
ATOM 654 C C . TYR A 1 82 ? -8.731 -10.636 7.848 1.00 84.00 82 TYR A C 1
ATOM 656 O O . TYR A 1 82 ? -9.524 -10.517 8.774 1.00 84.00 82 TYR A O 1
ATOM 664 N N . ALA A 1 83 ? -8.093 -11.780 7.601 1.00 85.62 83 ALA A N 1
ATOM 665 C CA . ALA A 1 83 ? -8.310 -12.990 8.388 1.00 85.62 83 ALA A CA 1
ATOM 666 C C . ALA A 1 83 ? -7.926 -12.804 9.864 1.00 85.62 83 ALA A C 1
ATOM 668 O O . ALA A 1 83 ? -8.574 -13.371 10.730 1.00 85.62 83 ALA A O 1
ATOM 669 N N . ALA A 1 84 ? -6.914 -11.985 10.162 1.00 83.75 84 ALA A N 1
ATOM 670 C CA . ALA A 1 84 ? -6.555 -11.642 11.537 1.00 83.75 84 ALA A CA 1
ATOM 671 C C . ALA A 1 84 ? -7.598 -10.743 12.233 1.00 83.75 84 ALA A C 1
ATOM 673 O O . ALA A 1 84 ? -7.675 -10.737 13.458 1.00 83.75 84 ALA A O 1
ATOM 674 N N . ARG A 1 85 ? -8.386 -9.977 11.465 1.00 76.50 85 ARG A N 1
ATOM 675 C CA . ARG A 1 85 ? -9.448 -9.085 11.970 1.00 76.50 85 ARG A CA 1
ATOM 676 C C . ARG A 1 85 ? -10.803 -9.763 12.079 1.00 76.50 85 ARG A C 1
ATOM 678 O O . ARG A 1 85 ? -11.624 -9.350 12.890 1.00 76.50 85 ARG A O 1
ATOM 685 N N . ILE A 1 86 ? -11.050 -10.773 11.252 1.00 69.62 86 ILE A N 1
ATOM 686 C CA . ILE A 1 86 ? -12.237 -11.610 11.357 1.00 69.62 86 ILE A CA 1
ATOM 687 C C . ILE A 1 86 ? -11.950 -12.595 12.499 1.00 69.62 86 ILE A C 1
ATOM 689 O O . ILE A 1 86 ? -11.091 -13.460 12.328 1.00 69.62 86 ILE A O 1
ATOM 693 N N . PRO A 1 87 ? -12.601 -12.480 13.673 1.00 62.41 87 PRO A N 1
ATOM 694 C CA . PRO A 1 87 ? -12.437 -13.487 14.715 1.00 62.41 87 PRO A CA 1
ATOM 695 C C . PRO A 1 87 ? -12.776 -14.855 14.113 1.00 62.41 87 PRO A C 1
ATOM 697 O O . PRO A 1 87 ? -13.690 -14.915 13.282 1.00 62.41 87 PRO A O 1
ATOM 700 N N . PRO A 1 88 ? -12.074 -15.945 14.482 1.00 60.59 88 PRO A N 1
ATOM 701 C CA . PRO A 1 88 ? -12.471 -17.276 14.050 1.00 60.59 88 PRO A CA 1
ATOM 702 C C . PRO A 1 88 ? -13.934 -17.435 14.447 1.00 60.59 88 PRO A C 1
ATOM 704 O O . PRO A 1 88 ? -14.255 -17.435 15.636 1.00 60.59 88 PRO A O 1
ATOM 707 N N . SER A 1 89 ? -14.829 -17.453 13.4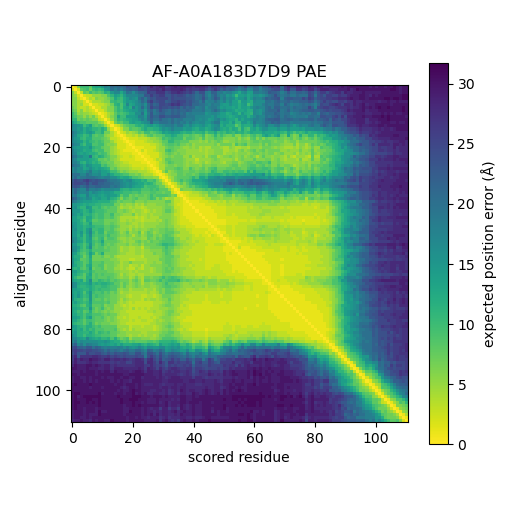54 1.00 61.97 89 SER A N 1
ATOM 708 C CA . SER A 1 89 ? -16.249 -17.671 13.684 1.00 61.97 89 SER A CA 1
ATOM 709 C C . SER A 1 89 ? -16.322 -18.952 14.487 1.00 61.97 89 SER A C 1
ATOM 711 O O . SER A 1 89 ? -15.824 -19.975 14.006 1.00 61.97 89 SER A O 1
ATOM 713 N N . TYR A 1 90 ? -16.808 -18.845 15.726 1.00 51.44 90 TYR A N 1
ATOM 714 C CA . TYR A 1 90 ? -16.843 -19.938 16.683 1.00 51.44 90 TYR A CA 1
ATOM 715 C C . TYR A 1 90 ? -17.218 -21.206 15.943 1.00 51.44 90 TYR A C 1
ATOM 717 O O . TYR A 1 90 ? -18.212 -21.214 15.210 1.00 51.44 90 TYR A O 1
ATOM 725 N N . ILE A 1 91 ? -16.396 -22.241 16.111 1.00 53.62 91 ILE A N 1
ATOM 726 C CA . ILE A 1 91 ? -16.813 -23.621 15.926 1.00 53.62 91 ILE A CA 1
ATOM 727 C C . ILE A 1 91 ? -18.245 -23.672 16.448 1.00 53.62 91 ILE A C 1
ATOM 729 O O . ILE A 1 91 ? -18.472 -23.554 17.651 1.00 53.62 91 ILE A O 1
ATOM 733 N N . THR A 1 92 ? -19.226 -23.721 15.547 1.00 60.47 92 THR A N 1
ATOM 734 C CA . THR A 1 92 ? -20.567 -24.107 15.944 1.00 60.47 92 THR A CA 1
ATOM 735 C C . THR A 1 92 ? -20.378 -25.585 16.148 1.00 60.47 92 THR A C 1
ATOM 737 O O . THR A 1 92 ? -20.443 -26.374 15.210 1.00 60.47 92 THR A O 1
ATOM 740 N N . GLU A 1 93 ? -19.949 -25.930 17.358 1.00 62.31 93 GLU A N 1
ATOM 741 C CA . GLU A 1 93 ? -20.006 -27.283 17.860 1.00 62.31 93 GLU A CA 1
ATOM 742 C C . GLU A 1 93 ? -21.397 -27.764 17.444 1.00 62.31 93 GLU A C 1
ATOM 744 O O . GLU A 1 93 ? -22.373 -27.073 17.769 1.00 62.31 93 GLU A O 1
ATOM 749 N N . PRO A 1 94 ? -21.520 -28.797 16.584 1.00 60.84 94 PRO A N 1
ATOM 750 C CA . PRO A 1 94 ? -22.832 -29.295 16.228 1.00 60.84 94 PRO A CA 1
ATOM 751 C C . PRO A 1 94 ? -23.487 -29.607 17.560 1.00 60.84 94 PRO A C 1
ATOM 753 O O . PRO A 1 94 ? -22.980 -30.453 18.293 1.00 60.84 94 PRO A O 1
ATOM 756 N N . LEU A 1 95 ? -24.509 -28.820 17.912 1.00 60.47 95 LEU A N 1
ATOM 757 C CA . LEU A 1 95 ? -25.183 -28.890 19.196 1.00 60.47 95 LEU A CA 1
ATOM 758 C C . LEU A 1 95 ? -25.626 -30.338 19.352 1.00 60.47 95 LEU A C 1
ATOM 760 O O . LEU A 1 95 ? -26.633 -30.738 18.766 1.00 60.47 95 LEU A O 1
ATOM 764 N N . LEU A 1 96 ? -24.849 -31.137 20.088 1.00 62.75 96 LEU A N 1
ATOM 765 C CA . LEU A 1 96 ? -25.288 -32.450 20.508 1.00 62.75 96 LEU A CA 1
ATOM 766 C C . LEU A 1 96 ? -26.568 -32.158 21.280 1.00 62.75 96 LEU A C 1
ATOM 768 O O . LEU A 1 96 ? -26.513 -31.414 22.266 1.00 62.75 96 LEU A O 1
ATOM 772 N N . PRO A 1 97 ? -27.734 -32.620 20.799 1.00 54.50 97 PRO A N 1
ATOM 773 C CA . PRO A 1 97 ? -28.976 -32.300 21.460 1.00 54.50 97 PRO A CA 1
ATOM 774 C C . PRO A 1 97 ? -28.858 -32.863 22.870 1.00 54.50 97 PRO A C 1
ATOM 776 O O . PRO A 1 97 ? -28.719 -34.070 23.057 1.00 54.50 97 PRO A O 1
ATOM 779 N N . ALA A 1 98 ? -28.852 -31.969 23.857 1.00 61.03 98 ALA A N 1
ATOM 780 C CA . ALA A 1 98 ? -28.848 -32.321 25.261 1.00 61.03 98 ALA A CA 1
ATOM 781 C C . ALA A 1 98 ? -30.085 -33.186 25.548 1.00 61.03 98 ALA A C 1
ATOM 783 O O . ALA A 1 98 ? -31.199 -32.685 25.698 1.00 61.03 98 ALA A O 1
ATOM 784 N N . LYS A 1 99 ? -29.895 -34.505 25.565 1.00 46.06 99 LYS A N 1
ATOM 785 C CA . LYS A 1 99 ? -30.884 -35.511 25.954 1.00 46.06 99 LYS A CA 1
ATOM 786 C C . LYS A 1 99 ? -30.077 -36.766 26.299 1.00 46.06 99 LYS A C 1
ATOM 788 O O . LYS A 1 99 ? -29.382 -37.293 25.448 1.00 46.06 99 LYS A O 1
ATOM 793 N N . ASP A 1 100 ? -30.027 -37.230 27.540 1.00 47.88 100 ASP A N 1
ATOM 794 C CA . ASP A 1 100 ? -31.193 -37.668 28.290 1.00 47.88 100 ASP A CA 1
ATOM 795 C C . ASP A 1 100 ? -30.875 -37.716 29.804 1.00 47.88 100 ASP A C 1
ATOM 797 O O . ASP A 1 100 ? -29.932 -38.373 30.245 1.00 47.88 100 ASP A O 1
ATOM 801 N N . LYS A 1 101 ? -31.667 -37.002 30.616 1.00 51.88 101 LYS A N 1
ATOM 802 C CA . LYS A 1 101 ? -31.740 -37.200 32.072 1.00 51.88 101 LYS A CA 1
ATOM 803 C C . LYS A 1 101 ? -32.580 -38.457 32.359 1.00 51.88 101 LYS A C 1
ATOM 805 O O . LYS A 1 101 ? -33.733 -38.328 32.763 1.00 51.88 101 LYS A O 1
ATOM 810 N N . ARG A 1 102 ? -32.028 -39.658 32.198 1.00 48.59 102 ARG A N 1
ATOM 811 C CA . ARG A 1 102 ? -32.574 -40.895 32.793 1.00 48.59 102 ARG A CA 1
ATOM 812 C C . ARG A 1 102 ? -31.439 -41.828 33.170 1.00 48.59 102 ARG A C 1
ATOM 814 O O . ARG A 1 102 ? -31.135 -42.768 32.455 1.00 48.59 102 ARG A O 1
ATOM 821 N N . MET A 1 103 ? -30.837 -41.572 34.322 1.00 43.62 103 MET A N 1
ATOM 822 C CA . MET A 1 103 ? -30.166 -42.600 35.115 1.00 43.62 103 MET A CA 1
ATOM 823 C C . MET A 1 103 ? -29.924 -42.030 36.514 1.00 43.62 103 MET A C 1
ATOM 825 O O . MET A 1 103 ? -28.847 -41.548 36.841 1.00 43.62 103 MET A O 1
ATOM 829 N N . ALA A 1 104 ? -30.973 -42.036 37.334 1.00 54.88 104 ALA A N 1
ATOM 830 C CA . ALA A 1 104 ? -30.812 -42.075 38.780 1.00 54.88 104 ALA A CA 1
ATOM 831 C C . ALA A 1 104 ? -31.182 -43.501 39.207 1.00 54.88 104 ALA A C 1
ATOM 833 O O . ALA A 1 104 ? -32.323 -43.901 38.962 1.00 54.88 104 ALA A O 1
ATOM 834 N N . PRO A 1 105 ? -30.270 -44.296 39.794 1.00 44.47 105 PRO A N 1
ATOM 835 C CA . PRO A 1 105 ? -30.694 -45.486 40.502 1.00 44.47 105 PRO A CA 1
ATOM 836 C C . PRO A 1 105 ? -31.359 -45.021 41.800 1.00 44.47 105 PRO A C 1
ATOM 838 O O . PRO A 1 105 ? -30.705 -44.512 42.709 1.00 44.47 105 PRO A O 1
ATOM 841 N N . VAL A 1 106 ? -32.682 -45.164 41.864 1.00 57.19 106 VAL A N 1
ATOM 842 C CA . VAL A 1 106 ? -33.406 -45.226 43.134 1.00 57.19 106 VAL A CA 1
ATOM 843 C C . VAL A 1 106 ? -32.977 -46.539 43.783 1.00 57.19 106 VAL A C 1
ATOM 845 O O . VAL A 1 106 ? -33.407 -47.607 43.356 1.00 57.19 106 VAL A O 1
ATOM 848 N N . ILE A 1 107 ? -32.068 -46.471 44.756 1.00 51.66 107 ILE A N 1
ATOM 849 C CA . ILE A 1 107 ? -31.854 -47.577 45.689 1.00 51.66 107 ILE A CA 1
ATOM 850 C C . ILE A 1 107 ? -32.904 -47.399 46.778 1.00 51.66 107 ILE A C 1
ATOM 852 O O . ILE A 1 107 ? -32.800 -46.522 47.633 1.00 51.66 107 ILE A O 1
ATOM 856 N N . GLU A 1 108 ? -33.957 -48.194 46.657 1.00 45.41 108 GLU A N 1
ATOM 857 C CA . GLU A 1 108 ? -35.000 -48.357 47.654 1.00 45.41 108 GLU A CA 1
ATOM 858 C C . GLU A 1 108 ? -34.413 -49.134 48.843 1.00 45.41 108 GLU A C 1
ATOM 860 O O . GLU A 1 108 ? -33.941 -50.262 48.706 1.00 45.41 108 GLU A O 1
ATOM 865 N N . SER A 1 109 ? -34.382 -48.497 50.009 1.00 44.09 109 SER A N 1
ATOM 866 C CA . SER A 1 109 ? -34.137 -49.129 51.301 1.00 44.09 109 SER A CA 1
ATOM 867 C C . SER A 1 109 ? -35.464 -49.665 51.844 1.00 44.09 109 SER A C 1
ATOM 869 O O . SER A 1 109 ? -36.362 -48.872 52.125 1.00 44.09 109 SER A O 1
ATOM 871 N N . GLY A 1 110 ? -35.587 -50.981 52.054 1.00 45.06 110 GLY A N 1
ATOM 872 C CA . GLY A 1 110 ? -36.755 -51.544 52.738 1.00 45.06 110 GLY A CA 1
ATOM 873 C C . GLY A 1 110 ? -36.814 -53.073 52.800 1.00 45.06 110 GLY A C 1
ATOM 874 O O . GLY A 1 110 ? -37.190 -53.694 51.815 1.00 45.06 110 GLY A O 1
ATOM 875 N N . LEU A 1 111 ? -36.542 -53.589 54.009 1.00 38.31 111 LEU A N 1
ATOM 876 C CA . LEU A 1 111 ? -36.740 -54.944 54.570 1.00 38.31 111 LEU A CA 1
ATOM 877 C C . LEU A 1 111 ? -35.880 -56.114 54.060 1.00 38.31 111 LEU A C 1
ATOM 879 O O . LEU A 1 111 ? -36.143 -56.659 52.970 1.00 38.31 111 LEU A O 1
#

Radius of gyration: 26.58 Å; Cα contacts (8 Å, |Δi|>4): 46; chains: 1; bounding box: 64×64×66 Å

Secondary structure (DSSP, 8-state):
--SHHHHHHHHT-HHHHHHHHHHHHHHH-STTTT-HHHHHHHHHIIIIIIHHHHHHHHHHHHHHHHHHHHHHHHHHHHHHHHHHHS-------------------------

Organism: NCBI:txid637853

pLDDT: mean 71.01, std 15.02, range [38.31, 92.69]

Solvent-accessible surface area (backbone atoms only — not comparable to full-atom values): 6893 Å² total; per-residue (Å²): 143,74,56,70,62,55,52,52,56,56,49,62,41,65,71,62,51,52,54,51,52,51,58,48,43,48,74,74,43,65,87,59,70,85,47,78,65,43,59,56,52,50,52,47,42,45,61,72,72,32,33,70,65,43,45,38,50,50,50,50,45,30,76,74,62,34,67,69,56,38,44,55,50,52,53,51,53,49,53,50,56,49,54,73,68,48,69,80,73,69,80,74,65,78,76,70,74,91,74,78,99,80,84,75,86,82,81,82,86,81,135

InterPro domains:
  IPR000990 Innexin [PF00876] (3-81)
  IPR000990 Innexin [PTHR11893] (2-84)